Protein AF-A0A7K4L845-F1 (afdb_monomer_lite)

pLDDT: mean 80.42, std 21.24, range [35.75, 98.5]

Foldseek 3Di:
DCLVLLLVLLVVLLVLLVVCVVVVFQAKDFDDDPDPSNVVLCVDPVSVVLCVVLPWADAPDPVDDTIIDHSPQHSVSSNVSSVVSNVVVVPPDDPDPPDPDDDDDDDDDDDDDDDDDDDDDDDDDDDDDDD

Organism: NCBI:txid48396

Sequence (131 aa):
GLAGPLQWLANYLTRTAGDREEDGVSQPVPLVPLSEANEDAMEDRRFRALLRKVGLRPPASEQESFWRIPAALTPRQLRGAATALASSESHRAPRSPAAEGPGPVQSSPSASPDPLPPSAERPRQPGSDSE

Structure (mmCIF, N/CA/C/O backbone):
data_AF-A0A7K4L845-F1
#
_entry.id   AF-A0A7K4L845-F1
#
loop_
_atom_site.group_PDB
_atom_site.id
_atom_site.type_symbol
_atom_site.label_atom_id
_atom_site.label_alt_id
_atom_site.label_comp_id
_atom_site.label_asym_id
_atom_site.label_entity_id
_atom_site.label_seq_id
_atom_site.pdbx_PDB_ins_code
_atom_site.Cartn_x
_atom_site.Cartn_y
_atom_site.Cartn_z
_atom_site.occupancy
_atom_site.B_iso_or_equiv
_atom_site.auth_seq_id
_atom_site.auth_comp_id
_atom_site.auth_asym_id
_atom_site.auth_atom_id
_atom_site.pdbx_PDB_model_num
ATOM 1 N N . GLY A 1 1 ? 14.196 -3.327 -11.690 1.00 85.69 1 GLY A N 1
ATOM 2 C CA . GLY A 1 1 ? 14.002 -4.515 -10.819 1.00 85.69 1 GLY A CA 1
ATOM 3 C C . GLY A 1 1 ? 13.150 -4.128 -9.621 1.00 85.69 1 GLY A C 1
ATOM 4 O O . GLY A 1 1 ? 13.013 -2.940 -9.386 1.00 85.69 1 GLY A O 1
ATOM 5 N N . LEU A 1 2 ? 12.579 -5.076 -8.866 1.00 93.31 2 LEU A N 1
ATOM 6 C CA . LEU A 1 2 ? 11.576 -4.757 -7.827 1.00 93.31 2 LEU A CA 1
ATOM 7 C C . LEU A 1 2 ? 12.141 -4.352 -6.451 1.00 93.31 2 LEU A C 1
ATOM 9 O O . LEU A 1 2 ? 11.353 -4.040 -5.572 1.00 93.31 2 LEU A O 1
ATOM 13 N N . ALA A 1 3 ? 13.462 -4.329 -6.257 1.00 93.06 3 ALA A N 1
ATOM 14 C CA . ALA A 1 3 ? 14.076 -4.032 -4.956 1.00 93.06 3 ALA A CA 1
ATOM 15 C C . ALA A 1 3 ? 13.643 -2.669 -4.379 1.00 93.06 3 ALA A C 1
ATOM 17 O O . ALA A 1 3 ? 13.013 -2.595 -3.326 1.00 93.06 3 ALA A O 1
ATOM 18 N N . GLY A 1 4 ? 13.865 -1.589 -5.139 1.00 95.44 4 GLY A N 1
ATOM 19 C CA . GLY A 1 4 ? 13.439 -0.239 -4.752 1.00 95.44 4 GLY A CA 1
ATOM 20 C C . GLY A 1 4 ? 11.936 -0.143 -4.445 1.00 95.44 4 GLY A C 1
ATOM 21 O O . GLY A 1 4 ? 11.579 0.287 -3.349 1.00 95.44 4 GLY A O 1
ATOM 22 N N . PRO A 1 5 ? 11.047 -0.604 -5.345 1.00 96.88 5 PRO A N 1
ATOM 23 C CA . PRO A 1 5 ? 9.606 -0.632 -5.088 1.00 96.88 5 PRO A CA 1
ATOM 24 C C . PRO A 1 5 ? 9.178 -1.468 -3.871 1.00 96.88 5 PRO A C 1
ATOM 26 O O . PRO A 1 5 ? 8.243 -1.092 -3.164 1.00 96.88 5 PRO A O 1
ATOM 29 N N . LEU A 1 6 ? 9.849 -2.588 -3.581 1.00 96.69 6 LEU A N 1
ATOM 30 C CA . LEU A 1 6 ? 9.569 -3.397 -2.388 1.00 96.69 6 LEU A CA 1
ATOM 31 C C . LEU A 1 6 ? 9.979 -2.672 -1.106 1.00 96.69 6 LEU A C 1
ATOM 33 O O . LEU A 1 6 ? 9.213 -2.664 -0.140 1.00 96.69 6 LEU A O 1
ATOM 37 N N . GLN A 1 7 ? 11.144 -2.024 -1.108 1.00 96.44 7 GLN A N 1
ATOM 38 C CA . GLN A 1 7 ? 11.595 -1.199 0.009 1.00 96.44 7 GLN A CA 1
ATOM 39 C C . GLN A 1 7 ? 10.670 0.008 0.221 1.00 96.44 7 GLN A C 1
ATOM 41 O O . GLN A 1 7 ? 10.307 0.322 1.357 1.00 96.44 7 GLN A O 1
ATOM 46 N N . TRP A 1 8 ? 10.238 0.658 -0.863 1.00 96.94 8 TRP A N 1
ATOM 47 C CA . TRP A 1 8 ? 9.245 1.731 -0.815 1.00 96.94 8 TRP A CA 1
ATOM 48 C C . TRP A 1 8 ? 7.950 1.257 -0.156 1.00 96.94 8 TRP A C 1
ATOM 50 O O . TRP A 1 8 ? 7.494 1.884 0.800 1.00 96.94 8 TRP A O 1
ATOM 60 N N . LEU A 1 9 ? 7.396 0.128 -0.604 1.00 97.88 9 LEU A N 1
ATOM 61 C CA . LEU A 1 9 ? 6.171 -0.424 -0.036 1.00 97.88 9 LEU A CA 1
ATOM 62 C C . LEU A 1 9 ? 6.336 -0.768 1.452 1.00 97.88 9 LEU A C 1
ATOM 64 O O . LEU A 1 9 ? 5.463 -0.437 2.251 1.00 97.88 9 LEU A O 1
ATOM 68 N N . ALA A 1 10 ? 7.452 -1.384 1.848 1.00 97.94 10 ALA A N 1
ATOM 69 C CA . ALA A 1 10 ? 7.726 -1.703 3.250 1.00 97.94 10 ALA A CA 1
ATOM 70 C C . ALA A 1 10 ? 7.777 -0.442 4.134 1.00 97.94 10 ALA A C 1
ATOM 72 O O . ALA A 1 10 ? 7.167 -0.403 5.208 1.00 97.94 10 ALA A O 1
ATOM 73 N N . ASN A 1 11 ? 8.438 0.618 3.660 1.00 97.62 11 ASN A N 1
ATOM 74 C CA . ASN A 1 11 ? 8.478 1.904 4.354 1.00 97.62 11 ASN A CA 1
ATOM 75 C C . ASN A 1 11 ? 7.090 2.545 4.433 1.00 97.62 11 ASN A C 1
ATOM 77 O O . ASN A 1 11 ? 6.719 3.076 5.479 1.00 97.62 11 ASN A O 1
ATOM 81 N N . TYR A 1 12 ? 6.317 2.470 3.349 1.00 97.50 12 TYR A N 1
ATOM 82 C CA . TYR A 1 12 ? 4.967 3.018 3.283 1.00 97.50 12 TYR A CA 1
ATOM 83 C C . TYR A 1 12 ? 4.048 2.350 4.318 1.00 97.50 12 TYR A C 1
ATOM 85 O O . TYR A 1 12 ? 3.424 3.034 5.123 1.00 97.50 12 TYR A O 1
ATOM 93 N N . LEU A 1 13 ? 4.052 1.013 4.384 1.00 98.38 13 LEU A N 1
ATOM 94 C CA . LEU A 1 13 ? 3.295 0.246 5.382 1.00 98.38 13 LEU A CA 1
ATOM 95 C C . LEU A 1 13 ? 3.733 0.560 6.820 1.00 98.38 13 LEU A C 1
ATOM 97 O O . LEU A 1 13 ? 2.889 0.664 7.707 1.00 98.38 13 LEU A O 1
ATOM 101 N N . THR A 1 14 ? 5.039 0.722 7.050 1.00 98.38 14 THR A N 1
ATOM 102 C CA . THR A 1 14 ? 5.585 1.063 8.373 1.00 98.38 14 THR A CA 1
ATOM 103 C C . THR A 1 14 ? 5.109 2.436 8.841 1.00 98.38 14 THR A C 1
ATOM 105 O O . THR A 1 14 ? 4.707 2.570 9.995 1.00 98.38 14 THR A O 1
ATOM 108 N N . ARG A 1 15 ? 5.105 3.435 7.949 1.00 97.88 15 ARG A N 1
ATOM 109 C CA . ARG A 1 15 ? 4.602 4.783 8.252 1.00 97.88 15 ARG A CA 1
ATOM 110 C C . ARG A 1 15 ? 3.107 4.764 8.544 1.00 97.88 15 ARG A C 1
ATOM 112 O O . ARG A 1 15 ? 2.721 5.158 9.632 1.00 97.88 15 ARG A O 1
ATOM 119 N N . THR A 1 16 ? 2.301 4.153 7.670 1.00 98.19 16 THR A N 1
ATOM 120 C CA . THR A 1 16 ? 0.850 4.023 7.897 1.00 98.19 16 THR A CA 1
ATOM 121 C C . THR A 1 16 ? 0.517 3.307 9.210 1.00 98.19 16 THR A C 1
ATOM 123 O O . THR A 1 16 ? -0.503 3.595 9.829 1.00 98.19 16 THR A O 1
ATOM 126 N N . ALA A 1 17 ? 1.350 2.358 9.651 1.00 98.12 17 ALA A N 1
ATOM 127 C CA . ALA A 1 17 ? 1.187 1.731 10.960 1.00 98.12 17 ALA A CA 1
ATOM 128 C C . ALA A 1 17 ? 1.423 2.721 12.111 1.00 98.12 17 ALA A C 1
ATOM 130 O O . ALA A 1 17 ? 0.645 2.711 13.059 1.00 98.12 17 ALA A O 1
ATOM 131 N N . GLY A 1 18 ? 2.470 3.548 12.016 1.00 97.94 18 GLY A N 1
ATOM 132 C CA . GLY A 1 18 ? 2.762 4.609 12.981 1.00 97.94 18 GLY A CA 1
ATOM 133 C C . GLY A 1 18 ? 1.647 5.649 13.044 1.00 97.94 18 GLY A C 1
ATOM 134 O O . GLY A 1 18 ? 1.119 5.882 14.124 1.00 97.94 18 GLY A O 1
ATOM 135 N N . ASP A 1 19 ? 1.208 6.157 11.889 1.00 96.94 19 ASP A N 1
ATOM 136 C CA . ASP A 1 19 ? 0.130 7.153 11.797 1.00 96.94 19 ASP A CA 1
ATOM 137 C C . ASP A 1 19 ? -1.152 6.650 12.491 1.00 96.94 19 ASP A C 1
ATOM 139 O O . ASP A 1 19 ? -1.786 7.353 13.270 1.00 96.94 19 ASP A O 1
ATOM 143 N N . ARG A 1 20 ? -1.509 5.372 12.289 1.00 96.94 20 ARG A N 1
ATOM 144 C CA . ARG A 1 20 ? -2.688 4.756 12.928 1.00 96.94 20 ARG A CA 1
ATOM 145 C C . ARG A 1 20 ? -2.559 4.594 14.443 1.00 96.94 20 ARG A C 1
ATOM 147 O O . ARG A 1 20 ? -3.581 4.573 15.127 1.00 96.94 20 ARG A O 1
ATOM 154 N N . GLU A 1 21 ? -1.348 4.395 14.954 1.00 97.12 21 GLU A N 1
ATOM 155 C CA . GLU A 1 21 ? -1.089 4.306 16.397 1.00 97.12 21 GLU A CA 1
ATOM 156 C C . GLU A 1 21 ? -1.109 5.689 17.056 1.00 97.12 21 GLU A C 1
ATOM 158 O O . GLU A 1 21 ? -1.593 5.804 18.179 1.00 97.12 21 GLU A O 1
ATOM 163 N N . GLU A 1 22 ? -0.625 6.716 16.355 1.00 95.94 22 GLU A N 1
ATOM 164 C CA . GLU A 1 22 ? -0.613 8.105 16.820 1.00 95.94 22 GLU A CA 1
ATOM 165 C C . GLU A 1 22 ? -2.020 8.718 16.826 1.00 95.94 22 GLU A C 1
ATOM 167 O O . GLU A 1 22 ? -2.465 9.237 17.849 1.00 95.94 22 GLU A O 1
ATOM 172 N N . ASP A 1 23 ? -2.755 8.588 15.719 1.00 89.38 23 ASP A N 1
ATOM 173 C CA . ASP A 1 23 ? -4.074 9.208 15.554 1.00 89.38 23 ASP A CA 1
ATOM 174 C C . ASP A 1 23 ? -5.193 8.437 16.273 1.00 89.38 23 ASP A C 1
ATOM 176 O O . ASP A 1 23 ? -6.290 8.958 16.485 1.00 89.38 23 ASP A O 1
ATOM 180 N N . GLY A 1 24 ? -4.973 7.151 16.574 1.00 89.19 24 GLY A N 1
ATOM 181 C CA . GLY A 1 24 ? -6.004 6.238 17.080 1.00 89.19 24 GLY A CA 1
ATOM 182 C C . GLY A 1 24 ? -7.138 5.949 16.082 1.00 89.19 24 GLY A C 1
ATOM 183 O O . GLY A 1 24 ? -8.113 5.277 16.423 1.00 89.19 24 GLY A O 1
ATOM 184 N N . VAL A 1 25 ? -7.024 6.431 14.839 1.00 86.81 25 VAL A N 1
ATOM 185 C CA . VAL A 1 25 ? -8.026 6.294 13.776 1.00 86.81 25 VAL A CA 1
ATOM 186 C C . VAL A 1 25 ? -7.439 5.507 12.608 1.00 86.81 25 VAL A C 1
ATOM 188 O O . VAL A 1 25 ? -6.334 5.759 12.138 1.00 86.81 25 VAL A O 1
ATOM 191 N N . SER A 1 26 ? -8.200 4.541 12.089 1.00 94.81 26 SER A N 1
ATOM 192 C CA . SER A 1 26 ? -7.809 3.754 10.916 1.00 94.81 26 SER A CA 1
ATOM 193 C C . SER A 1 26 ? -8.702 4.073 9.724 1.00 94.81 26 SER A C 1
ATOM 195 O O . SER A 1 26 ? -9.810 3.557 9.612 1.00 94.81 26 SER A O 1
ATOM 197 N N . GLN A 1 27 ? -8.197 4.897 8.806 1.00 95.12 27 GLN A N 1
ATOM 198 C CA . GLN A 1 27 ? -8.843 5.194 7.525 1.00 95.12 27 GLN A CA 1
ATOM 199 C C . GLN A 1 27 ? -8.147 4.482 6.351 1.00 95.12 27 GLN A C 1
ATOM 201 O O . GLN A 1 27 ? -6.969 4.113 6.464 1.00 95.12 27 GLN A O 1
ATOM 206 N N . PRO A 1 28 ? -8.846 4.237 5.224 1.00 96.06 28 PRO A N 1
ATOM 207 C CA . PRO A 1 28 ? -8.208 3.743 4.011 1.00 96.06 28 PRO A CA 1
ATOM 208 C C . PRO A 1 28 ? -7.187 4.752 3.471 1.00 96.06 28 PRO A C 1
ATOM 210 O O . PRO A 1 28 ? -7.505 5.929 3.338 1.00 96.06 28 PRO A O 1
ATOM 213 N N . VAL A 1 29 ? -5.985 4.288 3.119 1.00 96.94 29 VAL A N 1
ATOM 214 C CA . VAL A 1 29 ? -4.889 5.158 2.648 1.00 96.94 29 VAL A CA 1
ATOM 215 C C . VAL A 1 29 ? -4.528 4.818 1.197 1.00 96.94 29 VAL A C 1
ATOM 217 O O . VAL A 1 29 ? -4.322 3.634 0.908 1.00 96.94 29 VAL A O 1
ATOM 220 N N . PRO A 1 30 ? -4.468 5.796 0.270 1.00 96.56 30 PRO A N 1
ATOM 221 C CA . PRO A 1 30 ? -4.097 5.555 -1.124 1.00 96.56 30 PRO A CA 1
ATOM 222 C C . PRO A 1 30 ? -2.590 5.332 -1.283 1.00 96.56 30 PRO A C 1
ATOM 224 O O . PRO A 1 30 ? -1.786 6.156 -0.872 1.00 96.56 30 PRO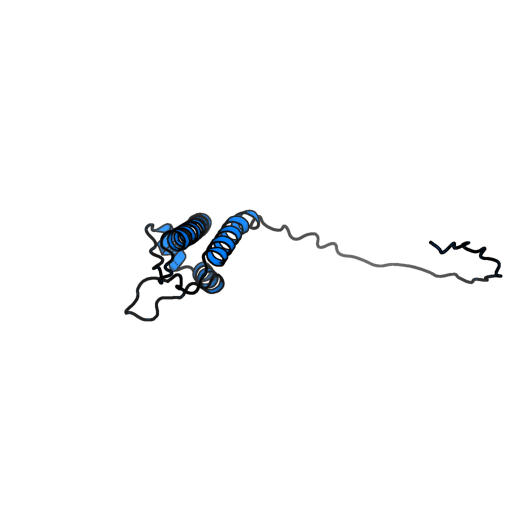 A O 1
ATOM 227 N N . LEU A 1 31 ? -2.205 4.246 -1.947 1.00 96.94 31 LEU A N 1
ATOM 228 C CA . LEU A 1 31 ? -0.828 3.961 -2.327 1.00 96.94 31 LEU A CA 1
ATOM 229 C C . LEU A 1 31 ? -0.489 4.731 -3.609 1.00 96.94 31 LEU A C 1
ATOM 231 O O . LEU A 1 31 ? -0.791 4.278 -4.715 1.00 96.94 31 LEU A O 1
ATOM 235 N N . VAL A 1 32 ? 0.124 5.901 -3.438 1.00 96.12 32 VAL A N 1
ATOM 236 C CA . VAL A 1 32 ? 0.505 6.800 -4.533 1.00 96.12 32 VAL A CA 1
ATOM 237 C C . VAL A 1 32 ? 1.988 6.593 -4.873 1.00 96.12 32 VAL A C 1
ATOM 239 O O . VAL A 1 32 ? 2.841 6.908 -4.037 1.00 96.12 32 VAL A O 1
ATOM 242 N N . PRO A 1 33 ? 2.329 6.043 -6.053 1.00 95.31 33 PRO A N 1
ATOM 243 C CA . PRO A 1 33 ? 3.712 5.982 -6.511 1.00 95.31 33 PRO A CA 1
ATOM 244 C C . PRO A 1 33 ? 4.169 7.391 -6.920 1.00 95.31 33 PRO A C 1
ATOM 246 O O . PRO A 1 33 ? 3.498 8.063 -7.690 1.00 95.31 33 PRO A O 1
ATOM 249 N N . LEU A 1 34 ? 5.284 7.857 -6.352 1.00 94.44 34 LEU A N 1
ATOM 250 C CA . LEU A 1 34 ? 5.835 9.203 -6.597 1.00 94.44 34 LEU A CA 1
ATOM 251 C C . LEU A 1 34 ? 7.149 9.169 -7.392 1.00 94.44 34 LEU A C 1
ATOM 253 O O . LEU A 1 34 ? 7.911 10.133 -7.394 1.00 94.44 34 LEU A O 1
ATOM 257 N N . SER A 1 35 ? 7.460 8.027 -7.998 1.00 96.56 35 SER A N 1
ATOM 258 C CA . SER A 1 35 ? 8.628 7.846 -8.851 1.00 96.56 35 SER A CA 1
ATOM 259 C C . SER A 1 35 ? 8.296 6.877 -9.974 1.00 96.56 35 SER A C 1
ATOM 261 O O . SER A 1 35 ? 7.534 5.932 -9.766 1.00 96.56 35 SER A O 1
ATOM 263 N N . GLU A 1 36 ? 8.943 7.065 -11.120 1.00 97.00 36 GLU A N 1
ATOM 264 C CA . GLU A 1 36 ? 8.790 6.213 -12.305 1.00 97.00 36 GLU A CA 1
ATOM 265 C C . GLU A 1 36 ? 8.997 4.729 -11.968 1.00 97.00 36 GLU A C 1
ATOM 267 O O . GLU A 1 36 ? 8.147 3.895 -12.249 1.00 97.00 36 GLU A O 1
ATOM 272 N N . ALA A 1 37 ? 10.054 4.395 -11.220 1.00 96.94 37 ALA A N 1
ATOM 273 C CA . ALA A 1 37 ? 10.316 3.013 -10.816 1.00 96.94 37 ALA A CA 1
ATOM 274 C C . ALA A 1 37 ? 9.180 2.386 -9.978 1.00 96.94 37 ALA A C 1
ATOM 276 O O . ALA A 1 37 ? 8.971 1.171 -10.028 1.00 96.94 37 ALA A O 1
ATOM 277 N N . ASN A 1 38 ? 8.469 3.188 -9.179 1.00 97.19 38 ASN A N 1
ATOM 278 C CA . ASN A 1 38 ? 7.318 2.719 -8.413 1.00 97.19 38 ASN A CA 1
ATOM 279 C C . ASN A 1 38 ? 6.071 2.621 -9.296 1.00 97.19 38 ASN A C 1
ATOM 281 O O . ASN A 1 38 ? 5.305 1.679 -9.125 1.00 97.19 38 ASN A O 1
ATOM 285 N N . GLU A 1 39 ? 5.877 3.546 -10.236 1.00 96.75 39 GLU A N 1
ATOM 286 C CA . GLU A 1 39 ? 4.803 3.491 -11.235 1.00 96.75 39 GLU A CA 1
ATOM 287 C C . GLU A 1 39 ? 4.925 2.229 -12.099 1.00 96.75 39 GLU A C 1
ATOM 289 O O . GLU A 1 39 ? 3.989 1.428 -12.134 1.00 96.75 39 GLU A O 1
ATOM 294 N N . ASP A 1 40 ? 6.112 1.956 -12.645 1.00 97.00 40 ASP A N 1
ATOM 295 C CA . ASP A 1 40 ? 6.425 0.729 -13.388 1.00 97.00 40 ASP A CA 1
ATOM 296 C C . ASP A 1 40 ? 6.094 -0.531 -12.572 1.00 97.00 40 ASP A C 1
ATOM 298 O O . ASP A 1 40 ? 5.535 -1.515 -13.068 1.00 97.00 40 ASP A O 1
ATOM 302 N N . ALA A 1 41 ? 6.415 -0.520 -11.274 1.00 96.62 41 ALA A N 1
ATOM 303 C CA . ALA A 1 41 ? 6.098 -1.636 -10.391 1.00 96.62 41 ALA A CA 1
ATOM 304 C C . ALA A 1 41 ? 4.585 -1.822 -10.204 1.00 96.62 41 ALA A C 1
ATOM 306 O O . ALA A 1 41 ? 4.125 -2.955 -10.068 1.00 96.62 41 ALA A O 1
ATOM 307 N N . MET A 1 42 ? 3.788 -0.753 -10.236 1.00 95.44 42 MET A N 1
ATOM 308 C CA . MET A 1 42 ? 2.325 -0.846 -10.163 1.00 95.44 42 MET A CA 1
ATOM 309 C C . MET A 1 42 ? 1.715 -1.470 -11.429 1.00 95.44 42 MET A C 1
ATOM 311 O O . MET A 1 42 ? 0.612 -2.027 -11.369 1.00 95.44 42 MET A O 1
ATOM 315 N N . GLU A 1 43 ? 2.435 -1.466 -12.552 1.00 94.25 43 GLU A N 1
ATOM 316 C CA . GLU A 1 43 ? 2.058 -2.176 -13.777 1.00 94.25 43 GLU A CA 1
ATOM 317 C C . GLU A 1 43 ? 2.510 -3.647 -13.782 1.00 94.25 43 GLU A C 1
ATOM 319 O O . GLU A 1 43 ? 1.874 -4.505 -14.414 1.00 94.25 43 GLU A O 1
ATOM 324 N N . ASP A 1 44 ? 3.540 -3.996 -13.008 1.00 96.31 44 ASP A N 1
ATOM 325 C CA . ASP A 1 44 ? 4.034 -5.367 -12.908 1.00 96.31 44 ASP A CA 1
ATOM 326 C C . ASP A 1 44 ? 2.997 -6.318 -12.273 1.00 96.31 44 ASP A C 1
ATOM 328 O O . ASP A 1 44 ? 2.427 -6.106 -11.195 1.00 96.31 44 ASP A O 1
ATOM 332 N N . ARG A 1 45 ? 2.732 -7.441 -12.953 1.00 96.19 45 ARG A N 1
ATOM 333 C CA . ARG A 1 45 ? 1.736 -8.429 -12.499 1.00 96.19 45 ARG A CA 1
ATOM 334 C C . ARG A 1 45 ? 2.125 -9.098 -11.181 1.00 96.19 45 ARG A C 1
ATOM 336 O O . ARG A 1 45 ? 1.233 -9.432 -10.401 1.00 96.19 45 ARG A O 1
ATOM 343 N N . ARG A 1 46 ? 3.419 -9.330 -10.936 1.00 95.62 46 ARG A N 1
ATOM 344 C CA . ARG A 1 46 ? 3.901 -10.009 -9.723 1.00 95.62 46 ARG A CA 1
ATOM 345 C C . ARG A 1 46 ? 3.810 -9.072 -8.528 1.00 95.62 46 ARG A C 1
ATOM 347 O O . ARG A 1 46 ? 3.352 -9.498 -7.471 1.00 95.62 46 ARG A O 1
ATOM 354 N N . PHE A 1 47 ? 4.161 -7.805 -8.715 1.00 96.56 47 PHE A N 1
ATOM 355 C CA . PHE A 1 47 ? 4.021 -6.775 -7.698 1.00 96.56 47 PHE A CA 1
ATOM 356 C C . PHE A 1 47 ? 2.549 -6.575 -7.320 1.00 96.56 47 PHE A C 1
ATOM 358 O O . PHE A 1 47 ? 2.200 -6.705 -6.151 1.00 96.56 47 PHE A O 1
ATOM 365 N N . ARG A 1 48 ? 1.632 -6.433 -8.287 1.00 96.62 48 ARG A N 1
ATOM 366 C CA . ARG A 1 48 ? 0.183 -6.370 -7.994 1.00 96.62 48 ARG A CA 1
ATOM 367 C C . ARG A 1 48 ? -0.358 -7.618 -7.291 1.00 96.62 48 ARG A C 1
ATOM 369 O O . ARG A 1 48 ? -1.221 -7.510 -6.418 1.00 96.62 48 ARG A O 1
ATOM 376 N N . ALA A 1 49 ? 0.123 -8.810 -7.648 1.00 96.62 49 ALA A N 1
ATOM 377 C CA . ALA A 1 49 ? -0.248 -10.040 -6.946 1.00 96.62 49 ALA A CA 1
ATOM 378 C C . ALA A 1 49 ? 0.241 -10.031 -5.487 1.00 96.62 49 ALA A C 1
ATOM 380 O O . ALA A 1 49 ? -0.489 -10.448 -4.585 1.00 96.62 49 ALA A O 1
ATOM 381 N N . LEU A 1 50 ? 1.440 -9.499 -5.244 1.00 96.94 50 LEU A N 1
ATOM 382 C CA . LEU A 1 50 ? 1.977 -9.291 -3.905 1.00 96.94 50 LEU A CA 1
ATOM 383 C C . LEU A 1 50 ? 1.146 -8.279 -3.104 1.00 96.94 50 LEU A C 1
ATOM 385 O O . LEU A 1 50 ? 0.809 -8.577 -1.961 1.00 96.94 50 LEU A O 1
ATOM 389 N N . LEU A 1 51 ? 0.737 -7.151 -3.700 1.00 97.69 51 LEU A N 1
ATOM 390 C CA . LEU A 1 51 ? -0.143 -6.174 -3.041 1.00 97.69 51 LEU A CA 1
ATOM 391 C C . LEU A 1 51 ? -1.430 -6.841 -2.531 1.00 97.69 51 LEU A C 1
ATOM 393 O O . LEU A 1 51 ? -1.811 -6.664 -1.374 1.00 97.69 51 LEU A O 1
ATOM 397 N N . ARG A 1 52 ? -2.057 -7.690 -3.357 1.00 97.69 52 ARG A N 1
ATOM 398 C CA . ARG A 1 52 ? -3.245 -8.466 -2.956 1.00 97.69 52 ARG A CA 1
ATOM 399 C C . ARG A 1 52 ? -2.948 -9.431 -1.813 1.00 97.69 52 ARG A C 1
ATOM 401 O O . ARG A 1 52 ? -3.762 -9.548 -0.904 1.00 97.69 52 ARG A O 1
ATOM 408 N N . LYS A 1 53 ? -1.792 -10.101 -1.839 1.00 96.75 53 LYS A N 1
ATOM 409 C CA . LYS A 1 53 ? -1.368 -11.031 -0.780 1.00 96.75 53 LYS A CA 1
ATOM 410 C C . LYS A 1 53 ? -1.142 -10.321 0.559 1.00 96.75 53 LYS A C 1
ATOM 412 O O . LYS A 1 53 ? -1.458 -10.888 1.598 1.00 96.75 53 LYS A O 1
ATOM 417 N N . VAL A 1 54 ? -0.629 -9.092 0.529 1.00 96.25 54 VAL A N 1
ATOM 418 C CA . VAL A 1 54 ? -0.487 -8.233 1.718 1.00 96.25 54 VAL A CA 1
ATOM 419 C C . VAL A 1 54 ? -1.850 -7.725 2.218 1.00 96.25 54 VAL A C 1
ATOM 421 O O . VAL A 1 54 ? -1.991 -7.372 3.385 1.00 96.25 54 VAL A O 1
ATOM 424 N N . GLY A 1 55 ? -2.876 -7.739 1.364 1.00 97.25 55 GLY A N 1
ATOM 425 C CA . GLY A 1 55 ? -4.237 -7.320 1.699 1.00 97.25 55 GLY A CA 1
ATOM 426 C C . GLY A 1 55 ? -4.602 -5.926 1.190 1.00 97.25 55 GLY A C 1
ATOM 427 O O . GLY A 1 55 ? -5.658 -5.407 1.557 1.00 97.25 55 GLY A O 1
ATOM 428 N N . LEU A 1 56 ? -3.769 -5.319 0.337 1.00 97.75 56 LEU A N 1
ATOM 429 C CA . LEU A 1 56 ? -4.122 -4.080 -0.350 1.00 97.75 56 LEU A CA 1
ATOM 430 C C . LEU A 1 56 ? -5.197 -4.348 -1.399 1.00 97.75 56 LEU A C 1
ATOM 432 O O . LEU A 1 56 ? -5.288 -5.431 -1.989 1.00 97.75 56 LEU A O 1
ATOM 436 N N . ARG A 1 57 ? -6.023 -3.332 -1.635 1.00 96.06 57 ARG A N 1
ATOM 437 C CA . ARG A 1 57 ? -7.128 -3.401 -2.586 1.00 96.06 57 ARG A CA 1
ATOM 438 C C . ARG A 1 57 ? -6.762 -2.673 -3.875 1.00 96.06 57 ARG A C 1
ATOM 440 O O . ARG A 1 57 ? -6.195 -1.582 -3.790 1.00 96.06 57 ARG A O 1
ATOM 447 N N . PRO A 1 58 ? -7.060 -3.266 -5.046 1.00 95.56 58 PRO A N 1
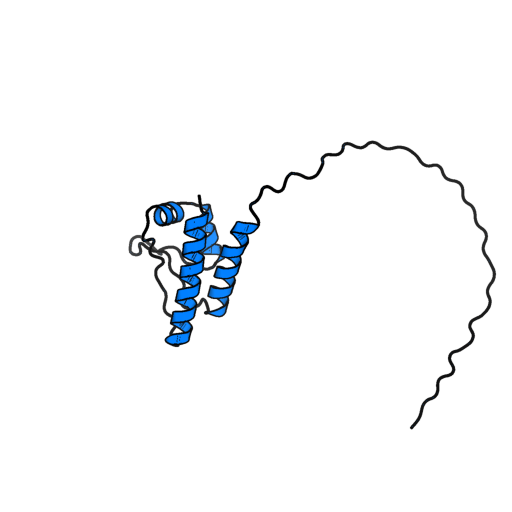ATOM 448 C CA . PRO A 1 58 ? -6.955 -2.546 -6.303 1.00 95.56 58 PRO A CA 1
ATOM 449 C C . PRO A 1 58 ? -7.976 -1.399 -6.334 1.00 95.56 58 PRO A C 1
ATOM 451 O O . PRO A 1 58 ? -8.958 -1.457 -5.585 1.00 95.56 58 PRO A O 1
ATOM 454 N N . PRO A 1 59 ? -7.780 -0.407 -7.214 1.00 93.00 59 PRO A N 1
ATOM 455 C CA . PRO A 1 59 ? -8.807 0.590 -7.482 1.00 93.00 59 PRO A CA 1
ATOM 456 C C . PRO A 1 59 ? -10.108 -0.093 -7.929 1.00 93.00 59 PRO A C 1
ATOM 458 O O . PRO A 1 59 ? -10.071 -1.061 -8.697 1.00 93.00 59 PRO A O 1
ATOM 461 N N . ALA A 1 60 ? -11.251 0.360 -7.409 1.00 81.69 60 ALA A N 1
ATOM 462 C CA . ALA A 1 60 ? -12.529 -0.337 -7.593 1.00 81.69 60 ALA A CA 1
ATOM 463 C C . ALA A 1 60 ? -13.111 -0.225 -9.017 1.00 81.69 60 ALA A C 1
ATOM 465 O O . ALA A 1 60 ? -13.817 -1.126 -9.466 1.00 81.69 60 ALA A O 1
ATOM 466 N N . SER A 1 61 ? -12.850 0.885 -9.711 1.00 79.69 61 SER A N 1
ATOM 467 C CA . SER A 1 61 ? -13.323 1.193 -11.070 1.00 79.69 61 SER A CA 1
ATOM 468 C C . SER A 1 61 ? -12.550 2.399 -11.623 1.00 79.69 61 SER A C 1
ATOM 470 O O . SER A 1 61 ? -11.656 2.897 -10.945 1.00 79.69 61 SER A O 1
ATOM 472 N N . GLU A 1 62 ? -12.932 2.924 -12.792 1.00 75.19 62 GLU A N 1
ATOM 473 C CA . GLU A 1 62 ? -12.358 4.154 -13.377 1.00 75.19 62 GLU A CA 1
ATOM 474 C C . GLU A 1 62 ? -12.480 5.402 -12.479 1.00 75.19 62 GLU A C 1
ATOM 476 O O . GLU A 1 62 ? -11.836 6.413 -12.734 1.00 75.19 62 GLU A O 1
ATOM 481 N N . GLN A 1 63 ? -13.276 5.338 -11.407 1.00 81.75 63 GLN A N 1
ATOM 482 C CA . GLN A 1 63 ? -13.387 6.412 -10.416 1.00 81.75 63 GLN A CA 1
ATOM 483 C C . GLN A 1 63 ? -12.206 6.466 -9.434 1.00 81.75 63 GLN A C 1
ATOM 485 O O . GLN A 1 63 ? -12.000 7.487 -8.782 1.00 81.75 63 GLN A O 1
ATOM 490 N N . GLU A 1 64 ? -11.438 5.383 -9.292 1.00 85.81 64 GLU A N 1
ATOM 491 C CA . GLU A 1 64 ? -10.262 5.338 -8.423 1.00 85.81 64 GLU A CA 1
ATOM 492 C C . GLU A 1 64 ? -9.006 5.041 -9.242 1.00 85.81 64 GLU A C 1
ATOM 494 O O . GLU A 1 64 ? -8.971 4.104 -10.034 1.00 85.81 64 GLU A O 1
ATOM 499 N N . SER A 1 65 ? -7.940 5.806 -9.003 1.00 87.94 65 SER A N 1
ATOM 500 C CA . SER A 1 65 ? -6.657 5.616 -9.698 1.00 87.94 65 SER A CA 1
ATOM 501 C C . SER A 1 65 ? -5.651 4.793 -8.889 1.00 87.94 65 SER A C 1
ATOM 503 O O . SER A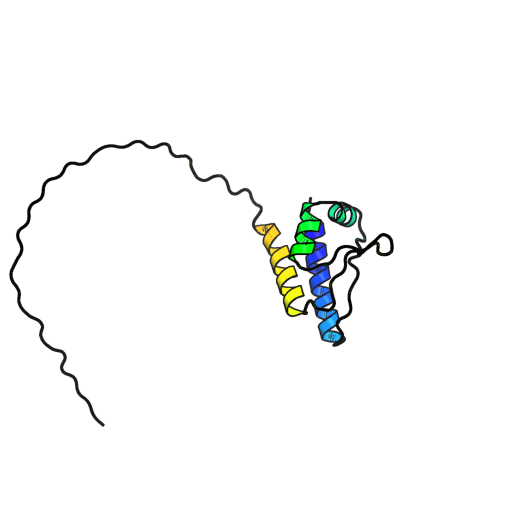 1 65 ? -4.754 4.175 -9.456 1.00 87.94 65 SER A O 1
ATOM 505 N N . PHE A 1 66 ? -5.786 4.766 -7.558 1.00 94.69 66 PHE A N 1
ATOM 506 C CA . PHE A 1 66 ? -4.757 4.233 -6.662 1.00 94.69 66 PHE A CA 1
ATOM 507 C C . PHE A 1 66 ? -5.211 2.987 -5.914 1.00 94.69 66 PHE A C 1
ATOM 509 O O . PHE A 1 66 ? -6.359 2.866 -5.487 1.00 94.69 66 PHE A O 1
ATOM 516 N N . TRP A 1 67 ? -4.263 2.075 -5.698 1.00 96.88 67 TRP A N 1
ATOM 517 C CA . TRP A 1 67 ? -4.445 0.993 -4.735 1.00 96.88 67 TRP A CA 1
ATOM 518 C C . TRP A 1 67 ? -4.631 1.570 -3.337 1.00 96.88 67 TRP A C 1
ATOM 520 O O . TRP A 1 67 ? -4.172 2.672 -3.051 1.00 96.88 67 TRP A O 1
ATOM 530 N N . ARG A 1 68 ? -5.269 0.823 -2.439 1.00 97.00 68 ARG A N 1
ATOM 531 C CA . ARG A 1 68 ? -5.491 1.278 -1.063 1.00 97.00 68 ARG A CA 1
ATOM 532 C C . ARG A 1 68 ? -5.042 0.270 -0.027 1.00 97.00 68 ARG A C 1
ATOM 534 O O . ARG A 1 68 ? -5.255 -0.934 -0.183 1.00 97.00 68 ARG A O 1
ATOM 541 N N . ILE A 1 69 ? -4.502 0.790 1.071 1.00 98.00 69 ILE A N 1
ATOM 542 C CA . ILE A 1 69 ? -4.371 0.086 2.344 1.00 98.00 69 ILE A CA 1
ATOM 543 C C . ILE A 1 69 ? -5.724 0.183 3.053 1.00 98.00 69 ILE A C 1
ATOM 545 O O . ILE A 1 69 ? -6.118 1.284 3.443 1.00 98.00 69 ILE A O 1
ATOM 549 N N . PRO A 1 70 ? -6.454 -0.926 3.254 1.00 97.44 70 PRO A N 1
ATOM 550 C CA . PRO A 1 70 ? -7.734 -0.881 3.948 1.00 97.44 70 PRO A CA 1
ATOM 551 C C . PRO A 1 70 ? -7.591 -0.417 5.401 1.00 97.44 70 PRO A C 1
ATOM 553 O O . PRO A 1 70 ? -6.588 -0.701 6.063 1.00 97.44 70 PRO A O 1
ATOM 556 N N . ALA A 1 71 ? -8.636 0.232 5.917 1.00 97.25 71 ALA A N 1
ATOM 557 C CA . ALA A 1 71 ? -8.769 0.568 7.337 1.00 97.25 71 ALA A CA 1
ATOM 558 C C . ALA A 1 71 ? -8.652 -0.669 8.247 1.00 97.25 71 ALA A C 1
ATOM 560 O O . ALA A 1 71 ? -8.061 -0.601 9.315 1.00 97.25 71 ALA A O 1
ATOM 561 N N . ALA A 1 72 ? -9.154 -1.821 7.789 1.00 97.12 72 ALA A N 1
ATOM 562 C CA . ALA A 1 72 ? -9.155 -3.068 8.554 1.00 97.12 72 ALA A CA 1
ATOM 563 C C . ALA A 1 72 ? -7.758 -3.680 8.797 1.00 97.12 72 ALA A C 1
ATOM 565 O O . ALA A 1 72 ? -7.634 -4.578 9.627 1.00 97.12 72 ALA A O 1
ATOM 566 N N . LEU A 1 73 ? -6.712 -3.242 8.081 1.00 97.62 73 LEU A N 1
ATOM 567 C CA . LEU A 1 73 ? -5.351 -3.719 8.342 1.00 97.62 73 LEU A CA 1
ATOM 568 C C . LEU A 1 73 ? -4.796 -3.061 9.609 1.00 97.62 73 LEU A C 1
ATOM 570 O O . LEU A 1 73 ? -4.515 -1.871 9.643 1.00 97.62 73 LEU A O 1
ATOM 574 N N . THR A 1 74 ? -4.603 -3.836 10.664 1.00 97.50 74 THR A N 1
ATOM 575 C CA . THR A 1 74 ? -4.083 -3.306 11.933 1.00 97.50 74 THR A CA 1
ATOM 576 C C . THR A 1 74 ? -2.616 -2.863 11.812 1.00 97.50 74 THR A C 1
ATOM 578 O O . THR A 1 74 ? -1.878 -3.433 10.999 1.00 97.50 74 THR A O 1
ATOM 581 N N . PRO A 1 75 ? -2.132 -1.932 12.661 1.00 98.31 75 PRO A N 1
ATOM 582 C CA . PRO A 1 75 ? -0.714 -1.555 12.711 1.00 98.31 75 PRO A CA 1
ATOM 583 C C . PRO A 1 75 ? 0.230 -2.762 12.819 1.00 98.31 75 PRO A C 1
ATOM 585 O O . PRO A 1 75 ? 1.232 -2.853 12.108 1.00 98.31 75 PRO A O 1
ATOM 588 N N . ARG A 1 76 ? -0.145 -3.764 13.628 1.00 98.06 76 ARG A N 1
ATOM 589 C CA . ARG A 1 76 ? 0.604 -5.024 13.765 1.00 98.06 76 ARG A CA 1
ATOM 590 C C . ARG A 1 76 ? 0.720 -5.785 12.442 1.00 98.06 76 ARG A C 1
ATOM 592 O O . ARG A 1 76 ? 1.796 -6.278 12.116 1.00 98.06 76 ARG A O 1
ATOM 599 N N . GLN A 1 77 ? -0.373 -5.896 11.684 1.00 98.25 77 GLN A N 1
ATOM 600 C CA . GLN A 1 77 ? -0.366 -6.563 10.376 1.00 98.25 77 GLN A CA 1
ATOM 601 C C . GLN A 1 77 ? 0.470 -5.788 9.354 1.00 98.25 77 GLN A C 1
ATOM 603 O O . GLN A 1 77 ? 1.233 -6.405 8.613 1.00 98.25 77 GLN A O 1
ATOM 608 N N . LEU A 1 78 ? 0.371 -4.456 9.345 1.00 98.50 78 LEU A N 1
ATOM 609 C CA . LEU A 1 78 ? 1.159 -3.594 8.461 1.00 98.50 78 LEU A CA 1
ATOM 610 C C . LEU A 1 78 ? 2.665 -3.749 8.715 1.00 98.50 78 LEU A C 1
ATOM 612 O O . LEU A 1 78 ? 3.420 -3.972 7.770 1.00 98.50 78 LEU A O 1
ATOM 616 N N . ARG A 1 79 ? 3.095 -3.725 9.984 1.00 98.44 79 ARG A N 1
ATOM 617 C CA . ARG A 1 79 ? 4.499 -3.965 10.360 1.00 98.44 79 ARG A CA 1
ATOM 618 C C . ARG A 1 79 ? 4.968 -5.366 9.978 1.00 98.44 79 ARG A C 1
ATOM 620 O O . ARG A 1 79 ? 6.023 -5.504 9.370 1.00 98.44 79 ARG A O 1
ATOM 627 N N . GLY A 1 80 ? 4.169 -6.395 10.268 1.00 98.19 80 GLY A N 1
ATOM 628 C CA . GLY A 1 80 ? 4.504 -7.772 9.892 1.00 98.19 80 GLY A CA 1
ATOM 629 C C . GLY A 1 80 ? 4.692 -7.941 8.381 1.00 98.19 80 GLY A C 1
ATOM 630 O O . GLY A 1 80 ? 5.644 -8.585 7.939 1.00 98.19 80 GLY A O 1
ATOM 631 N N . ALA A 1 81 ? 3.831 -7.309 7.580 1.00 97.81 81 ALA A N 1
ATOM 632 C CA . ALA A 1 81 ? 3.978 -7.286 6.130 1.00 97.81 81 ALA A CA 1
ATOM 633 C C . ALA A 1 81 ? 5.243 -6.535 5.687 1.00 97.81 81 ALA A C 1
ATOM 635 O O . ALA A 1 81 ? 5.986 -7.054 4.857 1.00 97.81 81 ALA A O 1
ATOM 636 N N . ALA A 1 82 ? 5.529 -5.363 6.263 1.00 97.38 82 ALA A N 1
ATOM 637 C CA . ALA A 1 82 ? 6.736 -4.595 5.957 1.00 97.38 82 ALA A CA 1
ATOM 638 C C . ALA A 1 82 ? 8.021 -5.400 6.219 1.00 97.38 82 ALA A C 1
ATOM 640 O O . ALA A 1 82 ? 8.895 -5.461 5.354 1.00 97.38 82 ALA A O 1
ATOM 641 N N . THR A 1 83 ? 8.107 -6.090 7.361 1.00 96.94 83 THR A N 1
ATOM 642 C CA . THR A 1 83 ? 9.246 -6.962 7.687 1.00 96.94 83 THR A CA 1
ATOM 643 C C . THR A 1 83 ? 9.395 -8.097 6.672 1.00 96.94 83 THR A C 1
ATOM 645 O O . THR A 1 83 ? 10.492 -8.331 6.171 1.00 96.94 83 THR A O 1
ATOM 648 N N . ALA A 1 84 ? 8.300 -8.771 6.306 1.00 95.19 84 ALA A N 1
ATOM 649 C CA . ALA A 1 84 ? 8.341 -9.870 5.339 1.00 95.19 84 ALA A CA 1
ATOM 650 C C . ALA A 1 84 ? 8.794 -9.424 3.934 1.00 95.19 84 ALA A C 1
ATOM 652 O O . ALA A 1 84 ? 9.492 -10.170 3.238 1.00 95.19 84 ALA A O 1
ATOM 653 N N . LEU A 1 85 ? 8.412 -8.212 3.517 1.00 93.56 85 LEU A N 1
ATOM 654 C CA . LEU A 1 85 ? 8.839 -7.615 2.249 1.00 93.56 85 LEU A CA 1
ATOM 655 C C . LEU A 1 85 ? 10.340 -7.309 2.255 1.00 93.56 85 LEU A C 1
ATOM 657 O O . LEU A 1 85 ? 11.029 -7.688 1.311 1.00 93.56 85 LEU A O 1
ATOM 661 N N . ALA A 1 86 ? 10.849 -6.716 3.339 1.00 88.56 86 ALA A N 1
ATOM 662 C CA . ALA A 1 86 ? 12.271 -6.415 3.492 1.00 88.56 86 ALA A CA 1
ATOM 663 C C . ALA A 1 86 ? 13.142 -7.688 3.523 1.00 88.56 86 ALA A C 1
ATOM 665 O O . ALA A 1 86 ? 14.206 -7.729 2.914 1.00 88.56 86 ALA A O 1
ATOM 666 N N . SER A 1 87 ? 12.679 -8.767 4.167 1.00 81.06 87 SER A N 1
ATOM 667 C CA . SER A 1 87 ? 13.419 -10.040 4.220 1.00 81.06 87 SER A CA 1
ATOM 668 C C . SER A 1 87 ? 13.400 -10.829 2.904 1.00 81.06 87 SER A C 1
ATOM 670 O O . SER A 1 87 ? 14.310 -11.615 2.639 1.00 81.06 87 SER A O 1
ATOM 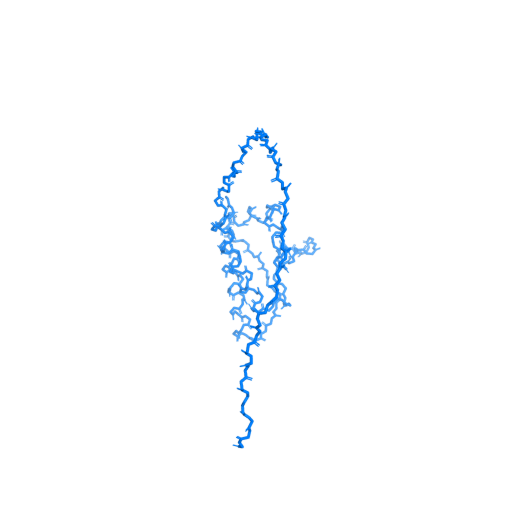672 N N . SER A 1 88 ? 12.380 -10.640 2.060 1.00 70.38 88 SER A N 1
ATOM 673 C CA . SER A 1 88 ? 12.275 -11.347 0.772 1.00 70.38 88 SER A CA 1
ATOM 674 C C . SER A 1 88 ? 13.349 -10.916 -0.237 1.00 70.38 88 SER A C 1
ATOM 676 O O . SER A 1 88 ? 13.629 -11.653 -1.184 1.00 70.38 88 SER A O 1
ATOM 678 N N . GLU A 1 89 ? 13.985 -9.764 -0.017 1.00 62.91 89 GLU A N 1
ATOM 679 C CA . GLU A 1 89 ? 15.123 -9.279 -0.800 1.00 62.91 89 GLU A CA 1
ATOM 680 C C . GLU A 1 89 ? 16.389 -10.116 -0.561 1.00 62.91 89 GLU A C 1
ATOM 682 O O . GLU A 1 89 ? 17.130 -10.418 -1.496 1.00 62.91 89 GLU A O 1
ATOM 687 N N . SER A 1 90 ? 16.589 -10.591 0.671 1.00 53.34 90 SER A N 1
ATOM 688 C CA . SER A 1 90 ? 17.783 -11.342 1.072 1.00 53.34 90 SER A CA 1
ATOM 689 C C . SER A 1 90 ? 17.791 -12.792 0.565 1.00 53.34 90 SER A C 1
ATOM 691 O O . SER A 1 90 ? 18.855 -13.382 0.402 1.00 53.34 90 SER A O 1
ATOM 693 N N . HIS A 1 91 ? 16.619 -13.380 0.286 1.00 46.41 91 HIS A N 1
ATOM 694 C CA . HIS A 1 91 ? 16.480 -14.809 -0.057 1.00 46.41 91 HIS A CA 1
ATOM 695 C C . HIS A 1 91 ? 16.372 -15.101 -1.563 1.00 46.41 91 HIS A C 1
ATOM 697 O O . HIS A 1 91 ? 16.161 -16.246 -1.969 1.00 46.41 91 HIS A O 1
ATOM 703 N N . ARG A 1 92 ? 16.502 -14.077 -2.417 1.00 50.75 92 ARG A N 1
ATOM 704 C CA . ARG A 1 92 ? 16.513 -14.222 -3.885 1.00 50.75 92 ARG A CA 1
ATOM 705 C C . ARG A 1 92 ? 17.937 -14.182 -4.459 1.00 50.75 92 ARG A C 1
ATOM 707 O O . ARG A 1 92 ? 18.147 -13.690 -5.562 1.00 50.75 92 ARG A O 1
ATOM 714 N N . ALA A 1 93 ? 18.916 -14.722 -3.737 1.00 43.72 93 ALA A N 1
ATOM 715 C CA . ALA A 1 93 ? 20.115 -15.272 -4.368 1.00 43.72 93 ALA A CA 1
ATOM 716 C C . ALA A 1 93 ? 19.739 -16.619 -5.025 1.00 43.72 93 ALA A C 1
ATOM 718 O O . ALA A 1 93 ? 18.856 -17.311 -4.504 1.00 43.72 93 ALA A O 1
ATOM 719 N N . PRO A 1 94 ? 20.317 -16.999 -6.181 1.00 45.19 94 PRO A N 1
ATOM 720 C CA . PRO A 1 94 ? 19.946 -18.239 -6.848 1.00 45.19 94 PRO A CA 1
ATOM 721 C C . PRO A 1 94 ? 20.206 -19.408 -5.899 1.00 45.19 94 PRO A C 1
ATOM 723 O O . PRO A 1 94 ? 21.336 -19.643 -5.477 1.00 45.19 94 PRO A O 1
ATOM 726 N N . ARG A 1 95 ? 19.153 -20.163 -5.570 1.00 47.00 95 ARG A N 1
ATOM 727 C CA . ARG A 1 95 ? 19.344 -21.528 -5.090 1.00 47.00 95 ARG A CA 1
ATOM 728 C C . ARG A 1 95 ? 19.943 -22.284 -6.268 1.00 47.00 95 ARG A C 1
ATOM 730 O O . ARG A 1 95 ? 19.216 -22.643 -7.191 1.00 47.00 95 ARG A O 1
ATOM 737 N N . SER A 1 96 ? 21.262 -22.446 -6.271 1.00 49.41 96 SER A N 1
ATOM 738 C CA . SER A 1 96 ? 21.922 -23.421 -7.131 1.00 49.41 96 SER A CA 1
ATOM 739 C C . SER A 1 96 ? 21.189 -24.755 -6.955 1.00 49.41 96 SER A C 1
ATOM 741 O O . SER A 1 96 ? 20.961 -25.152 -5.806 1.00 49.41 96 SER A O 1
ATOM 743 N N . PRO A 1 97 ? 20.754 -25.426 -8.034 1.00 47.78 97 PRO A N 1
ATOM 744 C CA . PRO A 1 97 ? 20.157 -26.744 -7.909 1.00 47.78 97 PRO A CA 1
ATOM 745 C C . PRO A 1 97 ? 21.222 -27.672 -7.325 1.00 47.78 97 PRO A C 1
ATOM 747 O O . PRO A 1 97 ? 22.282 -27.883 -7.912 1.00 47.78 97 PRO A O 1
ATOM 750 N N . ALA A 1 98 ? 20.966 -28.157 -6.113 1.00 48.72 98 ALA A N 1
ATOM 751 C CA . ALA A 1 98 ? 21.773 -29.190 -5.502 1.00 48.72 98 ALA A CA 1
ATOM 752 C C . ALA A 1 98 ? 21.663 -30.454 -6.365 1.00 48.72 98 ALA A C 1
ATOM 754 O O . ALA A 1 98 ? 20.583 -31.019 -6.493 1.00 48.72 98 ALA A O 1
ATOM 755 N N . ALA A 1 99 ? 22.797 -30.831 -6.954 1.00 49.78 99 ALA A N 1
ATOM 756 C CA . ALA A 1 99 ? 23.215 -32.189 -7.279 1.00 49.78 99 ALA A CA 1
ATOM 757 C C . ALA A 1 99 ? 22.132 -33.140 -7.829 1.00 49.78 99 ALA A C 1
ATOM 759 O O . ALA A 1 99 ? 21.549 -33.935 -7.094 1.00 49.78 99 ALA A O 1
ATOM 760 N N . GLU A 1 100 ? 21.983 -33.170 -9.155 1.00 43.66 100 GLU A N 1
ATOM 761 C CA . GLU A 1 100 ? 21.740 -34.449 -9.826 1.00 43.66 100 GLU A CA 1
ATOM 762 C C . GLU A 1 100 ? 23.012 -35.296 -9.691 1.00 43.66 100 GLU A C 1
ATOM 764 O O . GLU A 1 100 ? 24.013 -35.060 -10.365 1.00 43.66 100 GLU A O 1
ATOM 769 N N . GLY A 1 101 ? 22.993 -36.262 -8.776 1.00 44.97 101 GLY A N 1
ATOM 770 C CA . GLY A 1 101 ? 23.876 -37.419 -8.841 1.00 44.97 101 GLY A CA 1
ATOM 771 C C . GLY A 1 101 ? 23.097 -38.569 -9.479 1.00 44.97 101 GLY A C 1
ATOM 772 O O . GLY A 1 101 ? 22.061 -38.946 -8.925 1.00 44.97 101 GLY A O 1
ATOM 773 N N . PRO A 1 102 ? 23.535 -39.144 -10.611 1.00 51.94 102 PRO A N 1
ATOM 774 C CA . PRO A 1 102 ? 22.949 -40.386 -11.079 1.00 51.94 102 PRO A CA 1
ATOM 775 C C . PRO A 1 102 ? 23.463 -41.524 -10.184 1.00 51.94 102 PRO A C 1
ATOM 777 O O . PRO A 1 102 ? 24.660 -41.622 -9.911 1.00 51.94 102 PRO A O 1
ATOM 780 N N . GLY A 1 103 ? 22.561 -42.392 -9.719 1.00 45.88 103 GLY A N 1
ATOM 781 C CA . GLY A 1 103 ? 22.947 -43.703 -9.177 1.00 45.88 103 GLY A CA 1
ATOM 782 C C . GLY A 1 103 ? 23.659 -44.555 -10.245 1.00 45.88 103 GLY A C 1
ATOM 783 O O . GLY A 1 103 ? 23.604 -44.211 -11.429 1.00 45.88 103 GLY A O 1
ATOM 784 N N . PRO A 1 104 ? 24.268 -45.701 -9.876 1.00 54.16 104 PRO A N 1
ATOM 785 C CA . PRO A 1 104 ? 23.412 -46.862 -9.637 1.00 54.16 104 PRO A CA 1
ATOM 786 C C . PRO A 1 104 ? 23.871 -47.876 -8.560 1.00 54.16 104 PRO A C 1
ATOM 788 O O . PRO A 1 104 ? 25.007 -47.923 -8.109 1.00 54.16 104 PRO A O 1
ATOM 791 N N . VAL A 1 105 ? 22.865 -48.678 -8.206 1.00 52.34 105 VAL A N 1
ATOM 792 C CA . VAL A 1 105 ? 22.719 -49.957 -7.483 1.00 52.34 105 VAL A CA 1
ATOM 793 C C . VAL A 1 105 ? 23.893 -50.958 -7.377 1.00 52.34 105 VAL A C 1
ATOM 795 O O . VAL A 1 105 ? 24.755 -50.999 -8.248 1.00 52.34 105 VAL A O 1
ATOM 798 N N . GLN A 1 106 ? 23.732 -51.877 -6.396 1.00 41.81 106 GLN A N 1
ATOM 799 C CA . GLN A 1 106 ? 24.283 -53.251 -6.205 1.00 41.81 106 GLN A CA 1
ATOM 800 C C . GLN A 1 106 ? 25.283 -53.404 -5.038 1.00 41.81 106 GLN A C 1
ATOM 802 O O . GLN A 1 106 ? 26.210 -52.619 -4.931 1.00 41.81 106 GLN A O 1
ATOM 807 N N . SER A 1 107 ? 25.227 -54.384 -4.125 1.00 41.84 107 SER A N 1
ATOM 808 C CA . SER A 1 107 ? 24.351 -55.547 -3.890 1.00 41.84 107 SER A CA 1
ATOM 809 C C . SER A 1 107 ? 24.586 -56.067 -2.458 1.00 41.84 107 SER A C 1
ATOM 811 O O . SER A 1 107 ? 25.723 -56.076 -1.991 1.00 41.84 107 SER A O 1
ATOM 813 N N . SER A 1 108 ? 23.541 -56.549 -1.777 1.00 46.81 108 SER A N 1
ATOM 814 C CA . SER A 1 108 ? 23.659 -57.467 -0.624 1.00 46.81 108 SER A CA 1
ATOM 815 C C . SER A 1 108 ? 23.810 -58.919 -1.112 1.00 46.81 108 SER A C 1
ATOM 817 O O . SER A 1 108 ? 23.374 -59.229 -2.222 1.00 46.81 108 SER A O 1
ATOM 819 N N . PRO A 1 109 ? 24.395 -59.821 -0.303 1.00 51.94 109 PRO A N 1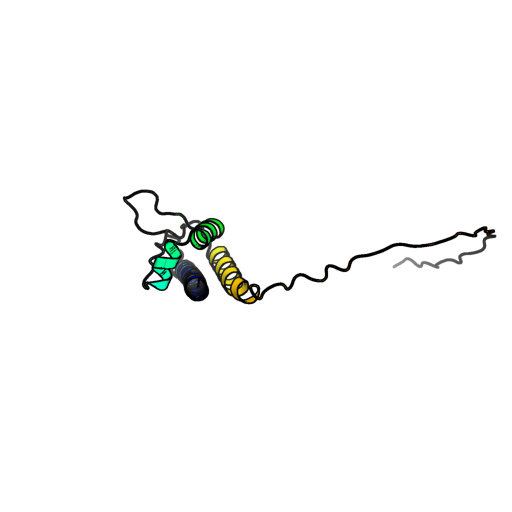
ATOM 820 C CA . PRO A 1 109 ? 23.566 -60.832 0.380 1.00 51.94 109 PRO A CA 1
ATOM 821 C C . PRO A 1 109 ? 24.005 -61.028 1.850 1.00 51.94 109 PRO A C 1
ATOM 823 O O . PRO A 1 109 ? 25.184 -60.978 2.170 1.00 51.94 109 PRO A O 1
ATOM 826 N N . SER A 1 110 ? 23.093 -61.002 2.824 1.00 47.62 110 SER A N 1
ATOM 827 C CA . SER A 1 110 ? 22.302 -62.129 3.358 1.00 47.62 110 SER A CA 1
ATOM 828 C C . SER A 1 110 ? 23.128 -63.286 3.941 1.00 47.62 110 SER A C 1
ATOM 830 O O . SER A 1 110 ? 23.592 -64.147 3.199 1.00 47.62 110 SER A O 1
ATOM 832 N N . ALA A 1 111 ? 23.226 -63.324 5.276 1.00 35.75 111 ALA A N 1
ATOM 833 C CA . ALA A 1 111 ? 23.226 -64.547 6.085 1.00 35.75 111 ALA A CA 1
ATOM 834 C C . ALA A 1 111 ? 22.950 -64.195 7.566 1.00 35.75 111 ALA A C 1
ATOM 836 O O . ALA A 1 111 ? 23.793 -63.617 8.246 1.00 35.75 111 ALA A O 1
ATOM 837 N N . SER A 1 112 ? 21.766 -64.555 8.063 1.00 47.78 112 SER A N 1
ATOM 838 C CA . SER A 1 112 ? 21.487 -64.792 9.492 1.00 47.78 112 SER A CA 1
ATOM 839 C C . SER A 1 112 ? 21.248 -66.303 9.657 1.00 47.78 112 SER A C 1
ATOM 841 O O . SER A 1 112 ? 20.844 -66.936 8.675 1.00 47.78 112 SER A O 1
ATOM 843 N N . PRO A 1 113 ? 21.497 -66.909 10.834 1.00 55.09 113 PRO A N 1
ATOM 844 C CA . PRO A 1 113 ? 20.512 -66.809 11.917 1.00 55.09 113 PRO A CA 1
ATOM 845 C C . PRO A 1 113 ? 21.070 -66.714 13.357 1.00 55.09 113 PRO A C 1
ATOM 847 O O . PRO A 1 113 ? 22.222 -67.028 13.641 1.00 55.09 113 PRO A O 1
ATOM 850 N N . ASP A 1 114 ? 20.160 -66.262 14.224 1.00 46.84 114 ASP A N 1
ATOM 851 C CA . ASP A 1 114 ? 20.123 -66.195 15.700 1.00 46.84 114 ASP A CA 1
ATOM 852 C C . ASP A 1 114 ? 20.418 -67.557 16.387 1.00 46.84 114 ASP A C 1
ATOM 854 O O . ASP A 1 114 ? 20.288 -68.598 15.730 1.00 46.84 114 ASP A O 1
ATOM 858 N N . PRO A 1 115 ? 20.774 -67.602 17.694 1.00 53.06 115 PRO A N 1
ATOM 859 C CA . PRO A 1 115 ? 19.719 -67.635 18.725 1.00 53.06 115 PRO A CA 1
ATOM 860 C C . PRO A 1 115 ? 20.004 -66.871 20.055 1.00 53.06 115 PRO A C 1
ATOM 862 O O . PRO A 1 115 ? 21.071 -67.001 20.655 1.00 53.06 115 PRO A O 1
ATOM 865 N N . LEU A 1 116 ? 18.994 -66.155 20.570 1.00 45.16 116 LEU A N 1
ATOM 866 C CA . LEU A 1 116 ? 18.756 -65.738 21.979 1.00 45.16 116 LEU A CA 1
ATOM 867 C C . LEU A 1 116 ? 18.145 -66.894 22.831 1.00 45.16 116 LEU A C 1
ATOM 869 O O . LEU A 1 116 ? 17.702 -67.882 22.242 1.00 45.16 116 LEU A O 1
ATOM 873 N N . PRO A 1 117 ? 17.841 -66.745 24.152 1.00 68.31 117 PRO A N 1
ATOM 874 C CA . PRO A 1 117 ? 18.522 -66.134 25.321 1.00 68.31 117 PRO A CA 1
ATOM 875 C C . PRO A 1 117 ? 18.517 -67.118 26.550 1.00 68.31 117 PRO A C 1
ATOM 877 O O . PRO A 1 117 ? 18.232 -68.300 26.355 1.00 68.31 117 PRO A O 1
ATOM 880 N N . PRO A 1 118 ? 18.789 -66.713 27.823 1.00 53.38 118 PRO A N 1
ATOM 881 C CA . PRO A 1 118 ? 17.676 -66.238 28.666 1.00 53.38 118 PRO A CA 1
ATOM 882 C C . PRO A 1 118 ? 18.003 -65.174 29.747 1.00 53.38 118 PRO A C 1
ATOM 884 O O . PRO A 1 118 ? 19.090 -65.085 30.303 1.00 53.38 118 PRO A O 1
ATOM 887 N N . SER A 1 119 ? 16.951 -64.402 30.023 1.00 53.03 119 SER A N 1
ATOM 888 C CA . SER A 1 119 ? 16.514 -63.658 31.215 1.00 53.03 119 SER A CA 1
ATOM 889 C C . SER A 1 119 ? 17.305 -63.717 32.532 1.00 53.03 119 SER A C 1
ATOM 891 O O . SER A 1 119 ? 17.546 -64.802 33.047 1.00 53.03 119 SER A O 1
ATOM 893 N N . ALA A 1 120 ? 17.499 -62.536 33.144 1.00 50.66 120 ALA A N 1
ATOM 894 C CA . ALA A 1 120 ? 17.450 -62.190 34.587 1.00 50.66 120 ALA A CA 1
ATOM 895 C C . ALA A 1 120 ? 18.272 -60.890 34.771 1.00 50.66 120 ALA A C 1
ATOM 897 O O . ALA A 1 120 ? 19.328 -60.764 34.173 1.00 50.66 120 ALA A O 1
ATOM 898 N N . GLU A 1 121 ? 17.934 -59.839 35.514 1.00 51.38 121 GLU A N 1
ATOM 899 C CA . GLU A 1 121 ? 16.916 -59.544 36.514 1.00 51.38 121 GLU A CA 1
ATOM 900 C C . GLU A 1 121 ? 16.971 -58.008 36.724 1.00 51.38 121 GLU A C 1
ATOM 902 O O . GLU A 1 121 ? 18.048 -57.413 36.676 1.00 51.38 121 GLU A O 1
ATOM 907 N N . ARG A 1 122 ? 15.835 -57.339 36.950 1.00 58.50 122 ARG A N 1
ATOM 908 C CA . ARG A 1 122 ? 15.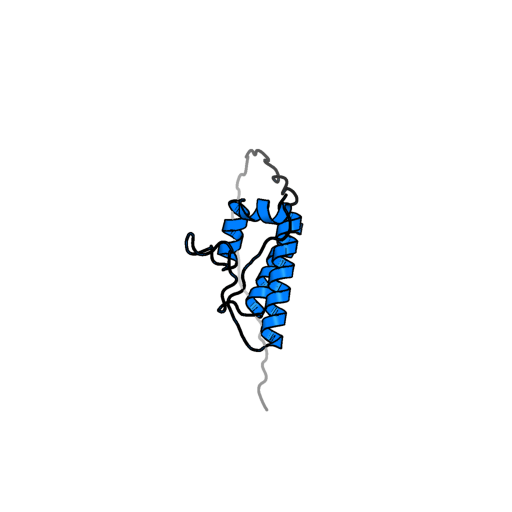809 -55.973 37.512 1.00 58.50 122 ARG A CA 1
ATOM 909 C C . ARG A 1 122 ? 15.942 -56.072 39.035 1.00 58.50 122 ARG A C 1
ATOM 911 O O . ARG A 1 122 ? 15.114 -56.759 39.630 1.00 58.50 122 ARG A O 1
ATOM 918 N N . PRO A 1 123 ? 16.758 -55.223 39.677 1.00 59.19 123 PRO A N 1
ATOM 919 C CA . PRO A 1 123 ? 16.425 -54.706 41.003 1.00 59.19 123 PRO A CA 1
ATOM 920 C C . PRO A 1 123 ? 16.048 -53.224 40.870 1.00 59.19 123 PRO A C 1
ATOM 922 O O . PRO A 1 123 ? 16.822 -52.403 40.396 1.00 59.19 123 PRO A O 1
ATOM 925 N N . ARG A 1 124 ? 14.756 -52.911 40.997 1.00 53.66 124 ARG A N 1
ATOM 926 C CA . ARG A 1 124 ? 14.124 -52.330 42.199 1.00 53.66 124 ARG A CA 1
ATOM 927 C C . ARG A 1 124 ? 14.623 -50.916 42.512 1.00 53.66 124 ARG A C 1
ATOM 929 O O . ARG A 1 124 ? 15.675 -50.727 43.105 1.00 53.66 124 ARG A O 1
ATOM 936 N N . GLN A 1 125 ? 13.783 -49.938 42.175 1.00 57.84 125 GLN A N 1
ATOM 937 C CA . GLN A 1 125 ? 13.755 -48.678 42.907 1.00 57.84 125 GLN A CA 1
ATOM 938 C C . GLN A 1 125 ? 13.257 -48.950 44.331 1.00 57.84 125 GLN A C 1
ATOM 940 O O . GLN A 1 125 ? 12.235 -49.628 44.475 1.00 57.84 125 GLN A O 1
ATOM 945 N N . PRO A 1 126 ? 13.902 -48.412 45.369 1.00 61.78 126 PRO A N 1
ATOM 946 C CA . PRO A 1 126 ? 13.211 -48.078 46.595 1.00 61.78 126 PRO A CA 1
ATOM 947 C C . PRO A 1 126 ? 12.598 -46.682 46.434 1.00 61.78 126 PRO A C 1
ATOM 949 O O . PRO A 1 126 ? 13.300 -45.705 46.173 1.00 61.78 126 PRO A O 1
ATOM 952 N N . GLY A 1 127 ? 11.273 -46.609 46.545 1.00 55.62 127 GLY A N 1
ATOM 953 C CA . GLY A 1 127 ? 10.609 -45.352 46.859 1.00 55.62 127 GLY A CA 1
ATOM 954 C C . GLY A 1 127 ? 10.904 -44.944 48.300 1.00 55.62 127 GLY A C 1
ATOM 955 O O . GLY A 1 127 ? 11.319 -45.773 49.108 1.00 55.62 127 GLY A O 1
ATOM 956 N N . SER A 1 128 ? 10.637 -43.686 48.625 1.00 56.91 128 SER A N 1
ATOM 957 C CA . SER A 1 128 ? 10.043 -43.377 49.918 1.00 56.91 128 SER A CA 1
ATOM 958 C C . SER A 1 128 ? 9.223 -42.100 49.811 1.00 56.91 128 SER A C 1
ATOM 960 O O . SER A 1 128 ? 9.675 -41.068 49.324 1.00 56.91 128 SER A O 1
ATOM 962 N N . ASP A 1 129 ? 7.982 -42.302 50.200 1.00 57.78 129 ASP A N 1
ATOM 963 C CA . ASP A 1 129 ? 6.871 -41.400 50.416 1.00 57.78 129 ASP A CA 1
ATOM 964 C C . ASP A 1 129 ? 6.976 -40.745 51.812 1.00 57.78 129 ASP A C 1
ATOM 966 O O . ASP A 1 129 ? 7.667 -41.292 52.678 1.00 57.78 129 ASP A O 1
ATOM 970 N N . SER A 1 130 ? 6.227 -39.647 52.001 1.00 58.53 130 SER A N 1
ATOM 971 C CA . SER A 1 130 ? 5.918 -38.938 53.265 1.00 58.53 130 SER A CA 1
ATOM 972 C C . SER A 1 130 ? 7.052 -38.090 53.879 1.00 58.53 130 SER A C 1
ATOM 974 O O . SER A 1 130 ? 8.205 -38.507 53.893 1.00 58.53 130 SER A O 1
ATOM 976 N N . GLU A 1 131 ? 6.842 -36.871 54.392 1.00 50.72 131 GLU A N 1
ATOM 977 C CA . GLU A 1 131 ? 5.657 -36.127 54.871 1.00 50.72 131 GLU A CA 1
ATOM 978 C C . GLU A 1 131 ? 5.862 -34.613 54.634 1.00 50.72 131 GLU A C 1
ATOM 980 O O . GLU A 1 131 ? 7.036 -34.168 54.679 1.00 50.72 131 GLU A O 1
#

Radius of gyration: 30.25 Å; chains: 1; bounding box: 38×77×69 Å

InterPro domains:
  IPR007725 Timeless, PAB domain [PF05029] (2-85)
  IPR044998 Timeless [PTHR22940] (3-98)

Secondary structure (DSSP, 8-state):
--HHHHHHHHHHHHHHHHHHHHHS----EEE---SHHHHHHHH-HHHHHHHHHHTPBPP-STT--SEEE-TTS-HHHHHHHHHHHHHHTTT-S-------PPP---------------------PPP----